Protein AF-A0AAJ7W4D2-F1 (afdb_monomer)

Organism: Cephus cinctus (NCBI:txid211228)

Solvent-accessible surface area (backbone atoms only — not comparable to full-atom values): 8108 Å² total; per-residue (Å²): 102,62,77,68,45,69,54,72,69,39,86,90,77,72,45,66,51,77,42,61,52,86,75,77,96,70,65,76,86,39,68,79,86,85,90,78,89,56,39,69,52,63,50,98,86,66,38,42,36,36,35,28,52,67,92,48,54,86,49,33,61,60,43,42,58,51,50,53,52,51,50,54,50,47,23,64,74,68,74,48,75,83,86,63,90,41,42,33,36,35,41,37,76,68,44,93,53,67,45,82,21,75,41,46,30,37,26,18,34,76,73,46,32,90,63,96,76,88,90,90,87,78,83,88,80,92,73,8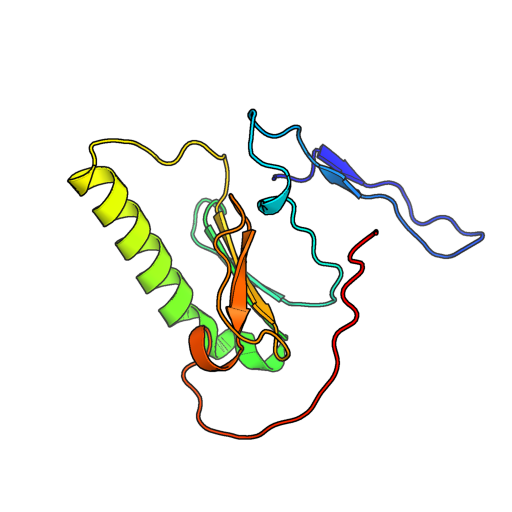6,128

InterPro domains:
  IPR001930 Peptidase M1, alanine aminopeptidase/leukotriene A4 hydrolas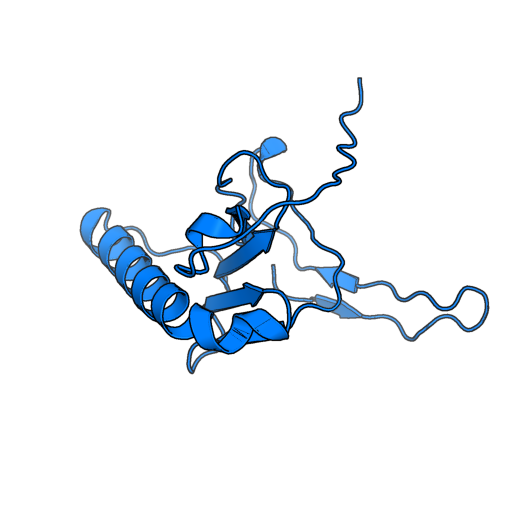e [PR00756] (20-35)
  IPR001930 Peptidase M1, alanine aminopeptidase/leukotriene A4 hydrolase [PR00756] (94-104)
  IPR014782 Peptidase M1, membrane alanine aminopeptidase [PF01433] (62-112)
  IPR042097 Aminopeptidase N-like , N-terminal domain superfamliy [G3DSA:2.60.40.1730] (1-36)
  IPR042097 Aminopeptidase N-like , N-terminal domain superfamliy [SSF63737] (1-37)
  IPR050344 Peptidase M1 family aminopeptidases [PTHR11533] (14-112)

Nearest PDB structures (foldseek):
  6ydx-assembly2_B  TM=9.321E-01  e=6.056E-08  Homo sapiens
  8cgp-assembly1_A  TM=9.401E-01  e=1.153E-07  Homo sapiens
  8cgp-assembly2_B  TM=9.187E-01  e=7.834E-08  Homo sapiens
  4z7i-assembly2_B  TM=8.760E-01  e=1.696E-07  Homo sapiens
  8cgw-assembly2_B  TM=8.681E-01  e=1.331E-06  Homo sapiens

Sequence (129 aa):
MPVAGQSAIDKSDNKLWTTFEIKPIMSTYLVAFVVSDYGYVTNDDATFKVWTRKNGLRATAYALALGESALARLEEYTSISYTLPKMDQISIPDLRTAMENWGLVTYRRKTIGASWNNLYFALYKIVPL

Secondary structure (DSSP, 8-state):
--EEEEPPPPTTT----EEEPPPPS--GGG--------EEEE-TTS-EEEEE-GGGGGGHHHHHHHHHHHHHHHHHHHT----SS-EEEEEETT-SS-B--TTEEEEEHHHH-----------------

Radius of gyration: 16.04 Å; Cα contacts (8 Å, |Δi|>4): 186; chains: 1; bounding box: 37×40×44 Å

Mean predicted aligned error: 7.95 Å

Foldseek 3Di:
DDFPDKADQDPVPRDIDTHDDDDDDDDPVLDDDDDDPWDWDADPVRQEIETEHPVQHVQQPVVRVVVVVVQVVVCVVVVNHQDDSHAYEYADQADPAWDPRRRYIYGHNCPRGVDDDDDDDDDDDPDDD

pLDDT: mean 83.14, std 20.78, range [24.12, 97.5]

Structure (mmCIF, N/CA/C/O backbone):
data_AF-A0AAJ7W4D2-F1
#
_entry.id   AF-A0AAJ7W4D2-F1
#
loop_
_atom_site.group_PDB
_atom_site.id
_atom_site.type_symbol
_atom_site.label_atom_id
_atom_site.label_alt_id
_atom_site.label_comp_id
_atom_site.label_asym_id
_atom_site.label_entity_id
_atom_site.label_seq_id
_atom_site.pdbx_PDB_ins_code
_atom_site.Cartn_x
_atom_site.Cartn_y
_atom_site.Cartn_z
_atom_site.occupancy
_atom_site.B_iso_or_equiv
_atom_site.auth_seq_id
_atom_site.auth_comp_id
_atom_site.auth_asym_id
_atom_site.auth_atom_id
_atom_site.pdbx_PDB_model_num
ATOM 1 N N . MET A 1 1 ? -3.638 -5.784 0.241 1.00 89.94 1 MET A N 1
ATOM 2 C CA . MET A 1 1 ? -3.739 -7.118 0.875 1.00 89.94 1 MET A CA 1
ATOM 3 C C . MET A 1 1 ? -2.480 -7.916 0.641 1.00 89.94 1 MET A C 1
ATOM 5 O O . MET A 1 1 ? -1.819 -7.660 -0.369 1.00 89.94 1 MET A O 1
ATOM 9 N N . PRO A 1 2 ? -2.111 -8.810 1.568 1.00 92.19 2 PRO A N 1
ATOM 10 C CA . PRO A 1 2 ? -1.046 -9.781 1.359 1.00 92.19 2 PRO A CA 1
ATOM 11 C C . PRO A 1 2 ? -1.318 -10.645 0.124 1.00 92.19 2 PRO A C 1
ATOM 13 O O . PRO A 1 2 ? -2.463 -10.797 -0.314 1.00 92.19 2 PRO A O 1
ATOM 16 N N . VAL A 1 3 ? -0.240 -11.149 -0.471 1.00 93.19 3 VAL A N 1
ATOM 17 C CA . VAL A 1 3 ? -0.315 -12.088 -1.591 1.00 93.19 3 VAL A CA 1
ATOM 18 C C . VAL A 1 3 ? -0.666 -13.455 -1.015 1.00 93.19 3 VAL A C 1
ATOM 20 O O . VAL A 1 3 ? 0.088 -13.983 -0.208 1.00 93.19 3 VAL A O 1
ATOM 23 N N . ALA A 1 4 ? -1.800 -14.007 -1.438 1.00 94.69 4 ALA A N 1
ATOM 24 C CA . ALA A 1 4 ? -2.245 -15.344 -1.056 1.00 94.69 4 ALA A CA 1
ATOM 25 C C . ALA A 1 4 ? -1.583 -16.432 -1.918 1.00 94.69 4 ALA A C 1
ATOM 27 O O . ALA A 1 4 ? -1.390 -17.557 -1.468 1.00 94.69 4 ALA A O 1
ATOM 28 N N . GLY A 1 5 ? -1.225 -16.104 -3.162 1.00 95.25 5 GLY A N 1
ATOM 29 C CA . GLY A 1 5 ? -0.541 -17.027 -4.060 1.00 95.25 5 GLY A CA 1
ATOM 30 C C . GLY A 1 5 ? -0.102 -16.366 -5.359 1.00 95.25 5 GLY A C 1
ATOM 31 O O . GLY A 1 5 ? -0.599 -15.302 -5.733 1.00 95.25 5 GLY A O 1
ATOM 32 N N . GLN A 1 6 ? 0.835 -17.008 -6.051 1.00 95.56 6 GLN A N 1
ATOM 33 C CA . GLN A 1 6 ? 1.299 -16.589 -7.367 1.00 95.56 6 GLN A CA 1
ATOM 34 C C . GLN A 1 6 ? 1.485 -17.819 -8.257 1.00 95.56 6 GLN A C 1
ATOM 36 O O . GLN A 1 6 ? 2.054 -18.819 -7.816 1.00 95.56 6 GLN A O 1
ATOM 41 N N . SER A 1 7 ? 0.993 -17.771 -9.493 1.00 95.50 7 SER A N 1
ATOM 42 C CA . SER A 1 7 ? 1.217 -18.845 -10.459 1.00 95.50 7 SER A CA 1
ATOM 43 C C . SER A 1 7 ? 2.659 -18.832 -10.969 1.00 95.50 7 SER A C 1
ATOM 45 O O . SER A 1 7 ? 3.342 -17.806 -10.940 1.00 95.50 7 SER A O 1
ATOM 47 N N . ALA A 1 8 ? 3.098 -19.960 -11.530 1.00 95.38 8 ALA A N 1
ATOM 48 C CA . ALA A 1 8 ? 4.253 -19.954 -12.419 1.00 95.38 8 ALA A CA 1
ATOM 49 C C . ALA A 1 8 ? 3.985 -19.054 -13.641 1.00 95.38 8 ALA A C 1
ATOM 51 O O . ALA A 1 8 ? 2.828 -18.788 -13.984 1.00 95.38 8 ALA A O 1
ATOM 52 N N . ILE A 1 9 ? 5.061 -18.602 -14.291 1.00 95.50 9 ILE A N 1
ATOM 53 C CA . ILE A 1 9 ? 4.967 -17.871 -15.556 1.00 95.50 9 ILE A CA 1
ATOM 54 C C . ILE A 1 9 ? 4.464 -18.840 -16.627 1.00 95.50 9 ILE A C 1
ATOM 56 O O . ILE A 1 9 ? 5.081 -19.882 -16.872 1.00 95.50 9 ILE A O 1
ATOM 60 N N . ASP A 1 10 ? 3.350 -18.494 -17.258 1.00 94.44 10 ASP A N 1
ATOM 61 C CA . ASP A 1 10 ? 2.813 -19.226 -18.393 1.00 94.44 10 ASP A CA 1
ATOM 62 C C . ASP A 1 10 ? 3.741 -19.032 -19.599 1.00 94.44 10 ASP A C 1
ATOM 64 O O . ASP A 1 10 ? 4.036 -17.914 -20.016 1.00 94.44 10 ASP A O 1
ATOM 68 N N . LYS A 1 11 ? 4.232 -20.136 -20.167 1.00 94.38 11 LYS A N 1
ATOM 69 C CA . LYS A 1 11 ? 5.162 -20.099 -21.306 1.00 94.38 11 LYS A CA 1
ATOM 70 C C . LYS A 1 11 ? 4.499 -19.627 -22.601 1.00 94.38 11 LYS A C 1
ATOM 72 O O . LYS A 1 11 ? 5.215 -19.250 -23.523 1.00 94.38 11 LYS A O 1
ATOM 77 N N . SER A 1 12 ? 3.172 -19.690 -22.691 1.00 95.88 12 SER A N 1
ATOM 78 C CA . SER A 1 12 ? 2.429 -19.322 -23.897 1.00 95.88 12 SER A CA 1
ATOM 79 C C . SER A 1 12 ? 2.295 -17.809 -24.066 1.00 95.88 12 SER A C 1
ATOM 81 O O . SER A 1 12 ? 2.420 -17.316 -25.185 1.00 95.88 12 SER A O 1
ATOM 83 N N . ASP A 1 13 ? 2.092 -17.067 -22.972 1.00 95.19 13 ASP A N 1
ATOM 84 C CA . ASP A 1 13 ? 1.865 -15.618 -23.010 1.00 95.19 13 ASP A CA 1
ATOM 85 C C . ASP A 1 13 ? 2.796 -14.800 -22.096 1.00 95.19 13 ASP A C 1
ATOM 87 O O . ASP A 1 13 ? 2.702 -13.570 -22.063 1.00 95.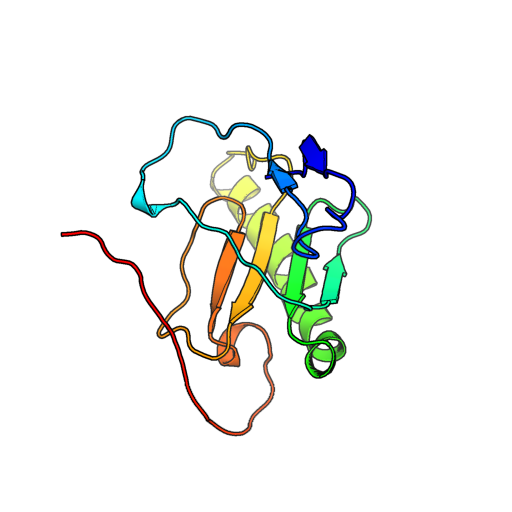19 13 ASP A O 1
ATOM 91 N N . ASN A 1 14 ? 3.726 -15.466 -21.404 1.00 95.56 14 ASN A N 1
ATOM 92 C CA . ASN A 1 14 ? 4.706 -14.883 -20.489 1.00 95.56 14 ASN A CA 1
ATOM 93 C C . ASN A 1 14 ? 4.073 -14.055 -19.354 1.00 95.56 14 ASN A C 1
ATOM 95 O O . ASN A 1 14 ? 4.666 -13.081 -18.879 1.00 95.56 14 ASN A O 1
ATOM 99 N N . LYS A 1 15 ? 2.862 -14.422 -18.917 1.00 94.38 15 LYS A N 1
ATOM 100 C CA . LYS A 1 15 ? 2.182 -13.796 -17.777 1.00 94.38 15 LYS A CA 1
ATOM 101 C C . LYS A 1 15 ? 2.196 -14.696 -16.553 1.00 94.38 15 LYS A C 1
ATOM 103 O O . LYS A 1 15 ? 2.451 -15.892 -16.617 1.00 94.38 15 LYS A O 1
ATOM 108 N N . LEU A 1 16 ? 1.891 -14.089 -15.416 1.00 95.25 16 LEU A N 1
ATOM 109 C CA . LEU A 1 16 ? 1.631 -14.778 -14.162 1.00 95.25 16 LEU A CA 1
ATOM 110 C C . LEU A 1 16 ? 0.358 -14.218 -13.536 1.00 95.25 16 LEU A C 1
ATOM 112 O O . LEU A 1 16 ? -0.037 -13.081 -13.806 1.00 95.25 16 LEU A O 1
ATOM 116 N N . TRP A 1 17 ? -0.254 -15.011 -12.671 1.00 94.69 17 TRP A N 1
ATOM 117 C CA . TRP A 1 17 ? -1.415 -14.632 -11.886 1.00 94.69 17 TRP A CA 1
ATOM 118 C C . TRP A 1 17 ? -0.998 -14.434 -10.439 1.00 94.69 17 TRP A C 1
ATOM 120 O O . TRP A 1 17 ? -0.369 -15.311 -9.854 1.00 94.69 17 TRP A O 1
ATOM 130 N N . THR A 1 18 ? -1.372 -13.299 -9.855 1.00 95.56 18 THR A N 1
ATOM 131 C CA . THR A 1 18 ? -1.187 -13.030 -8.425 1.00 95.56 18 THR A CA 1
ATOM 132 C C . THR A 1 18 ? -2.554 -12.969 -7.762 1.00 95.56 18 THR A C 1
ATOM 134 O O . THR A 1 18 ? -3.388 -12.137 -8.121 1.00 95.56 18 THR A O 1
ATOM 137 N N . THR A 1 19 ? -2.778 -13.835 -6.781 1.00 95.81 19 THR A N 1
ATOM 138 C CA . THR A 1 19 ? -3.992 -13.860 -5.964 1.00 95.81 19 THR A CA 1
ATOM 139 C C . THR A 1 19 ? -3.719 -13.156 -4.642 1.00 95.81 19 THR A C 1
ATOM 141 O O . THR A 1 19 ? -2.681 -13.365 -4.015 1.00 95.81 19 THR A O 1
ATOM 144 N N . PHE A 1 20 ? -4.656 -12.321 -4.204 1.00 95.56 20 PHE A N 1
ATOM 145 C CA . PHE A 1 20 ? -4.574 -11.584 -2.946 1.00 95.56 20 PHE A CA 1
ATOM 146 C C . PHE A 1 20 ? -5.607 -12.102 -1.950 1.00 95.56 20 PHE A C 1
ATOM 148 O O . PHE A 1 20 ? -6.651 -12.619 -2.349 1.00 95.56 20 PHE A O 1
ATOM 155 N N . GLU A 1 21 ? -5.327 -11.934 -0.661 1.00 95.75 21 GLU A N 1
ATOM 156 C CA . GLU A 1 21 ? -6.292 -12.247 0.394 1.00 95.75 21 GLU A CA 1
ATOM 157 C C . GLU A 1 21 ? -7.573 -11.407 0.280 1.00 95.75 21 GLU A C 1
ATOM 159 O O . GLU A 1 21 ? -7.559 -10.267 -0.203 1.00 95.75 21 GLU A O 1
ATOM 164 N N . ILE A 1 22 ? -8.682 -11.974 0.759 1.00 92.94 22 ILE A N 1
ATOM 165 C CA . ILE A 1 22 ? -10.001 -11.334 0.756 1.00 92.94 22 ILE A CA 1
ATOM 166 C C . ILE A 1 22 ? -10.006 -10.156 1.736 1.00 92.94 22 ILE A C 1
ATOM 168 O O . ILE A 1 22 ? -9.539 -10.267 2.868 1.00 92.94 22 ILE A O 1
ATOM 172 N N . LYS A 1 23 ? -10.556 -9.017 1.303 1.00 88.00 23 LYS A N 1
ATOM 173 C CA . LYS A 1 23 ? -10.726 -7.837 2.159 1.00 88.00 23 LYS A CA 1
ATOM 174 C C . LYS A 1 23 ? -11.984 -7.923 3.026 1.00 88.00 23 LYS A C 1
ATOM 176 O O . LYS A 1 23 ? -12.965 -8.534 2.600 1.00 88.00 23 LYS A O 1
ATOM 181 N N . PRO A 1 24 ? -12.005 -7.220 4.175 1.00 92.25 24 PRO A N 1
ATOM 182 C CA . PRO A 1 24 ? -13.252 -6.874 4.848 1.00 92.25 24 PRO A CA 1
ATOM 183 C C . PRO A 1 24 ? -14.218 -6.133 3.911 1.00 92.25 24 PRO A C 1
ATOM 185 O O . PRO A 1 24 ? -13.813 -5.584 2.881 1.00 92.25 24 PRO A O 1
ATOM 188 N N . ILE A 1 25 ? -15.497 -6.080 4.294 1.00 94.19 25 ILE A N 1
ATOM 189 C CA . ILE A 1 25 ? -16.520 -5.327 3.558 1.00 94.19 25 ILE A CA 1
ATOM 190 C C . ILE A 1 25 ? -16.085 -3.860 3.453 1.00 94.19 25 ILE A C 1
ATOM 192 O O . ILE A 1 25 ? -15.813 -3.208 4.459 1.00 94.19 25 ILE A O 1
ATOM 196 N N . MET A 1 26 ? -16.019 -3.346 2.225 1.00 94.12 26 MET A N 1
ATOM 197 C CA . MET A 1 26 ? -15.630 -1.968 1.931 1.00 94.12 26 MET A CA 1
ATOM 198 C C . MET A 1 26 ? -16.346 -1.453 0.681 1.00 94.12 26 MET A C 1
ATOM 200 O O . MET A 1 26 ? -16.775 -2.234 -0.170 1.00 94.12 26 MET A O 1
ATOM 204 N N . SER A 1 27 ? -16.427 -0.133 0.539 1.00 95.81 27 SER A N 1
ATOM 205 C CA . SER A 1 27 ? -16.974 0.507 -0.658 1.00 95.81 27 SER A CA 1
ATOM 206 C C . SER A 1 27 ? -16.122 0.216 -1.897 1.00 95.81 27 SER A C 1
ATOM 208 O O . SER A 1 27 ? -14.891 0.216 -1.841 1.00 95.81 27 SER A O 1
ATOM 210 N N . THR A 1 28 ? -16.770 0.047 -3.051 1.00 93.12 28 THR A N 1
ATOM 211 C CA . THR A 1 28 ? -16.111 -0.264 -4.335 1.00 93.12 28 THR A CA 1
ATOM 212 C C . THR A 1 28 ? -15.079 0.784 -4.758 1.00 93.12 28 THR A C 1
ATOM 214 O O . THR A 1 28 ? -14.085 0.435 -5.390 1.00 93.12 28 THR A O 1
ATOM 217 N N . TYR A 1 29 ? -15.245 2.050 -4.355 1.00 94.56 29 TYR A N 1
ATOM 218 C CA . TYR A 1 29 ? -14.292 3.125 -4.663 1.00 94.56 29 TYR A CA 1
ATOM 219 C C . TYR A 1 29 ? -12.901 2.927 -4.022 1.00 94.56 29 TYR A C 1
ATOM 221 O O . TYR A 1 29 ? -11.919 3.504 -4.489 1.00 94.56 29 TYR A O 1
ATOM 229 N N . LEU A 1 30 ? -12.798 2.098 -2.974 1.00 93.31 30 LEU A N 1
ATOM 230 C CA . LEU A 1 30 ? -11.542 1.792 -2.278 1.00 93.31 30 LEU A CA 1
ATOM 231 C C . LEU A 1 30 ? -10.760 0.641 -2.928 1.00 93.31 30 LEU A C 1
ATOM 233 O O . LEU A 1 30 ? -9.648 0.334 -2.488 1.00 93.31 30 LEU A O 1
ATOM 237 N N . VAL A 1 31 ? -11.305 -0.004 -3.963 1.00 92.94 31 VAL A N 1
ATOM 238 C CA . VAL A 1 31 ? -10.589 -1.032 -4.725 1.00 92.94 31 VAL A CA 1
ATOM 239 C C . VAL A 1 31 ? -9.413 -0.389 -5.463 1.00 92.94 31 VAL A C 1
ATOM 241 O O . VAL A 1 31 ? -9.579 0.573 -6.206 1.00 92.94 31 VAL A O 1
ATOM 244 N N . ALA A 1 32 ? -8.215 -0.939 -5.261 1.00 92.12 32 ALA A N 1
ATOM 245 C CA . ALA A 1 32 ? -7.000 -0.512 -5.942 1.00 92.12 32 ALA A CA 1
ATOM 246 C C . ALA A 1 32 ? -6.028 -1.682 -6.108 1.00 92.12 32 ALA A C 1
ATOM 248 O O . ALA A 1 32 ? -5.896 -2.530 -5.222 1.00 92.12 32 ALA A O 1
ATOM 249 N N . PHE A 1 33 ? -5.326 -1.689 -7.236 1.00 93.50 33 PHE A N 1
ATOM 250 C CA . PHE A 1 33 ? -4.198 -2.564 -7.526 1.00 93.50 33 PHE A CA 1
ATOM 251 C C . PHE A 1 33 ? -3.220 -1.817 -8.436 1.00 93.50 33 PHE A C 1
ATOM 253 O O . PHE A 1 33 ? -3.614 -0.921 -9.184 1.00 93.50 33 PHE A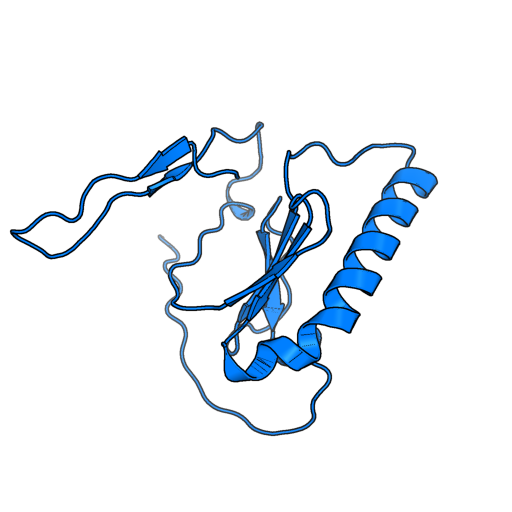 O 1
ATOM 260 N N . VAL A 1 34 ? -1.938 -2.169 -8.357 1.00 91.69 34 VAL A N 1
ATOM 261 C CA . VAL A 1 34 ? -0.884 -1.575 -9.184 1.00 91.69 34 VAL A CA 1
ATOM 262 C C . VAL A 1 34 ? -0.029 -2.692 -9.760 1.00 91.69 34 VAL A C 1
ATOM 264 O O . VAL A 1 34 ? 0.363 -3.610 -9.045 1.00 91.69 34 VAL A O 1
ATOM 267 N N . VAL A 1 35 ? 0.265 -2.589 -11.054 1.00 93.06 35 VAL A N 1
ATOM 268 C CA . VAL A 1 35 ? 1.220 -3.446 -11.760 1.00 93.06 35 VAL A CA 1
ATOM 269 C C . VAL A 1 35 ? 2.399 -2.567 -12.155 1.00 93.06 35 VAL A C 1
ATOM 271 O O . VAL A 1 35 ? 2.240 -1.636 -12.945 1.00 93.06 35 VAL A O 1
ATOM 274 N N . SER A 1 36 ? 3.565 -2.808 -11.563 1.00 91.06 36 SER A N 1
ATOM 275 C CA . SER A 1 36 ? 4.778 -2.036 -11.837 1.00 91.06 36 SER A CA 1
ATOM 276 C C . SER A 1 36 ? 6.041 -2.830 -11.505 1.00 91.06 36 SER A C 1
ATOM 278 O O . SER A 1 36 ? 5.992 -3.861 -10.840 1.00 91.06 36 SER A O 1
ATOM 280 N N . ASP A 1 37 ? 7.186 -2.321 -11.953 1.00 91.44 37 ASP A N 1
ATOM 281 C CA . ASP A 1 37 ? 8.530 -2.813 -11.633 1.00 91.44 37 ASP A CA 1
ATOM 282 C C . ASP A 1 37 ? 9.173 -2.041 -10.461 1.00 91.44 37 ASP A C 1
ATOM 284 O O . ASP A 1 37 ? 10.400 -1.952 -10.342 1.00 91.44 37 ASP A O 1
ATOM 288 N N . TYR A 1 38 ? 8.346 -1.419 -9.619 1.00 93.62 38 TYR A N 1
ATOM 289 C CA . TYR A 1 38 ? 8.794 -0.542 -8.542 1.00 93.62 38 TYR A CA 1
ATOM 290 C C . TYR A 1 38 ? 9.578 -1.301 -7.472 1.00 93.62 38 TYR A C 1
ATOM 292 O O . TYR A 1 38 ? 9.383 -2.492 -7.245 1.00 93.62 38 TYR A O 1
ATOM 300 N N . GLY A 1 39 ? 10.457 -0.574 -6.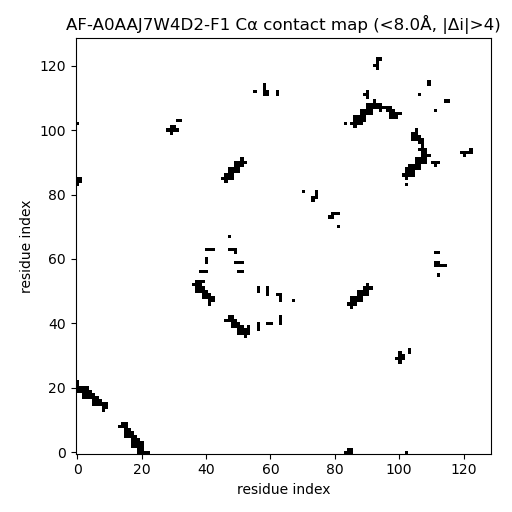788 1.00 93.12 39 GLY A N 1
ATOM 301 C CA . GLY A 1 39 ? 11.031 -1.045 -5.535 1.00 93.12 39 GLY A CA 1
ATOM 302 C C . GLY A 1 39 ? 10.227 -0.526 -4.349 1.00 93.12 39 GLY A C 1
ATOM 303 O O . GLY A 1 39 ? 9.379 0.360 -4.496 1.00 93.12 39 GLY A O 1
ATOM 304 N N . TYR A 1 40 ? 10.558 -1.018 -3.161 1.00 94.94 40 TYR A N 1
ATOM 305 C CA . TYR A 1 40 ? 10.006 -0.507 -1.916 1.00 94.94 40 TYR A CA 1
ATOM 306 C C . TYR A 1 40 ? 11.056 -0.446 -0.811 1.00 94.94 40 TYR A C 1
ATOM 308 O O . TYR A 1 40 ? 12.064 -1.151 -0.848 1.00 94.94 40 TYR A O 1
ATOM 316 N N . VAL A 1 41 ? 10.784 0.404 0.173 1.00 94.50 41 VAL A N 1
ATOM 317 C CA . VAL A 1 41 ? 11.376 0.341 1.513 1.00 94.50 41 VAL A CA 1
ATOM 318 C C . VAL A 1 41 ? 10.297 -0.119 2.487 1.00 94.50 41 VAL A C 1
ATOM 320 O O . VAL A 1 41 ? 9.110 0.104 2.236 1.00 94.50 41 VAL A O 1
ATOM 323 N N . THR A 1 42 ? 10.694 -0.786 3.562 1.00 96.31 42 THR A N 1
ATOM 324 C CA . THR A 1 42 ? 9.771 -1.368 4.538 1.00 96.31 42 THR A CA 1
ATOM 325 C C . THR A 1 42 ? 10.329 -1.222 5.943 1.00 96.31 42 THR A C 1
ATOM 327 O O . THR A 1 42 ? 11.544 -1.100 6.100 1.00 96.31 42 THR A O 1
ATOM 330 N N . ASN A 1 43 ? 9.442 -1.235 6.929 1.00 94.81 43 ASN A N 1
ATOM 331 C CA . ASN A 1 43 ? 9.792 -1.354 8.340 1.00 94.81 43 ASN A CA 1
ATOM 332 C C . ASN A 1 43 ? 10.178 -2.797 8.726 1.00 94.81 43 ASN A C 1
ATOM 334 O O . ASN A 1 43 ? 10.038 -3.719 7.915 1.00 94.81 43 ASN A O 1
ATOM 338 N N . ASP A 1 44 ? 10.663 -2.984 9.957 1.00 93.56 44 ASP A N 1
ATOM 339 C CA . ASP A 1 44 ? 11.273 -4.239 10.428 1.00 93.56 44 ASP A CA 1
ATOM 340 C C . ASP A 1 44 ? 10.325 -5.450 10.378 1.00 93.56 44 ASP A C 1
ATOM 342 O O . ASP A 1 44 ? 10.748 -6.554 10.038 1.00 93.56 44 ASP A O 1
ATOM 346 N N . ASP A 1 45 ? 9.036 -5.253 10.667 1.00 92.94 45 ASP A N 1
ATOM 347 C CA . ASP A 1 45 ? 8.015 -6.312 10.647 1.00 92.94 45 ASP A CA 1
ATOM 348 C C . ASP A 1 45 ? 7.346 -6.499 9.270 1.00 92.94 45 ASP A C 1
ATOM 350 O O . ASP A 1 45 ? 6.474 -7.351 9.089 1.00 92.94 45 ASP A O 1
ATOM 354 N N . ALA A 1 46 ? 7.776 -5.719 8.277 1.00 94.12 46 ALA A N 1
ATOM 355 C CA . ALA A 1 46 ? 7.271 -5.710 6.912 1.00 94.12 46 ALA A CA 1
ATOM 356 C C . ALA A 1 46 ? 5.761 -5.429 6.755 1.00 94.12 46 ALA A C 1
ATOM 358 O O . ALA A 1 46 ? 5.176 -5.770 5.710 1.00 94.12 46 ALA A O 1
ATOM 359 N N . THR A 1 47 ? 5.141 -4.783 7.746 1.00 95.12 47 THR A N 1
ATOM 360 C CA . THR A 1 47 ? 3.720 -4.398 7.734 1.00 95.12 47 THR A CA 1
ATOM 361 C C . THR A 1 47 ? 3.481 -3.039 7.080 1.00 95.12 47 THR A C 1
ATOM 363 O O . THR A 1 47 ? 2.381 -2.796 6.578 1.00 95.12 47 THR A O 1
ATOM 366 N N . PHE A 1 48 ? 4.499 -2.180 6.989 1.00 96.19 48 PHE A N 1
ATOM 367 C CA . PHE A 1 48 ? 4.408 -0.868 6.353 1.00 96.19 48 PHE A CA 1
ATOM 368 C C . PHE A 1 48 ? 5.429 -0.724 5.229 1.00 96.19 48 PHE A C 1
ATOM 370 O O . PHE A 1 48 ? 6.635 -0.855 5.438 1.00 96.19 48 PHE A O 1
ATOM 377 N N . LYS A 1 49 ? 4.956 -0.422 4.015 1.00 96.12 49 LYS A N 1
ATOM 378 C CA . LYS A 1 49 ? 5.809 -0.324 2.819 1.00 96.12 49 LYS A CA 1
ATOM 379 C C . LYS A 1 49 ? 5.591 0.974 2.074 1.00 96.12 49 LYS A C 1
ATOM 381 O O . LYS A 1 49 ? 4.457 1.400 1.875 1.00 96.12 49 LYS A O 1
ATOM 386 N N . VAL A 1 50 ? 6.676 1.553 1.567 1.00 95.06 50 VAL A N 1
ATOM 387 C CA . VAL A 1 50 ? 6.628 2.698 0.652 1.00 95.06 50 VAL A CA 1
ATOM 388 C C . VAL A 1 50 ? 7.239 2.307 -0.686 1.00 95.06 50 VAL A C 1
ATOM 390 O O . VAL A 1 50 ? 8.438 2.057 -0.793 1.00 95.06 50 VAL A O 1
ATOM 393 N N . TRP A 1 51 ? 6.399 2.279 -1.715 1.00 94.38 51 TRP A N 1
ATOM 394 C CA . TRP A 1 51 ? 6.710 1.878 -3.079 1.00 94.38 51 TRP A CA 1
ATOM 395 C C . TRP A 1 51 ? 6.991 3.090 -3.966 1.00 94.38 51 TRP A C 1
ATOM 397 O O . TRP A 1 51 ? 6.255 4.084 -3.977 1.00 94.38 51 TRP A O 1
ATOM 407 N N . THR A 1 52 ? 8.041 3.001 -4.775 1.00 92.00 52 THR A N 1
ATOM 408 C CA . THR A 1 52 ? 8.409 4.046 -5.737 1.00 92.00 52 THR A CA 1
ATOM 409 C C . THR A 1 52 ? 9.259 3.474 -6.870 1.00 92.00 52 THR A C 1
ATOM 411 O O . THR A 1 52 ? 9.742 2.340 -6.816 1.00 92.00 52 THR A O 1
ATOM 414 N N . ARG A 1 53 ? 9.494 4.277 -7.911 1.00 90.75 53 ARG A N 1
ATOM 415 C CA . ARG A 1 53 ? 10.485 3.941 -8.941 1.00 90.75 53 ARG A CA 1
ATOM 416 C C . ARG A 1 53 ? 11.852 3.736 -8.294 1.00 90.75 53 ARG A C 1
ATOM 418 O O . ARG A 1 53 ? 12.220 4.461 -7.374 1.00 90.75 53 ARG A O 1
ATOM 425 N N . LYS A 1 54 ? 12.642 2.796 -8.817 1.00 89.19 54 LYS A N 1
ATOM 426 C CA . LYS A 1 54 ? 13.942 2.403 -8.239 1.00 89.19 54 LYS A CA 1
ATOM 427 C C . LYS A 1 54 ? 14.888 3.587 -7.982 1.00 89.19 54 LYS A C 1
ATOM 429 O O . LYS A 1 54 ? 15.578 3.616 -6.970 1.00 89.19 54 LYS A O 1
ATOM 434 N N . ASN A 1 55 ? 14.872 4.601 -8.848 1.00 86.00 55 ASN A N 1
ATOM 435 C CA . ASN A 1 55 ? 15.678 5.819 -8.699 1.00 86.00 55 ASN A CA 1
ATOM 436 C C . ASN A 1 55 ? 15.230 6.750 -7.551 1.00 86.00 55 ASN A C 1
ATOM 438 O O . ASN A 1 55 ? 15.993 7.624 -7.151 1.00 86.00 55 ASN A O 1
ATOM 442 N N . GLY A 1 56 ? 14.017 6.579 -7.024 1.00 82.38 56 GLY A N 1
ATOM 443 C CA . GLY A 1 56 ? 13.448 7.372 -5.934 1.00 82.38 56 GLY A CA 1
ATOM 444 C C . GLY A 1 56 ? 13.524 6.716 -4.554 1.00 82.38 56 GLY A C 1
ATOM 445 O O . GLY A 1 56 ? 13.128 7.353 -3.583 1.00 82.38 56 GLY A O 1
ATOM 446 N N . LEU A 1 57 ? 14.025 5.479 -4.437 1.00 85.25 57 LEU A N 1
ATOM 447 C CA . LEU A 1 57 ? 14.018 4.717 -3.174 1.00 85.25 57 LEU A CA 1
ATOM 448 C C . LEU A 1 57 ? 14.793 5.395 -2.041 1.00 85.25 57 LEU A C 1
ATOM 450 O O . LEU A 1 57 ? 14.420 5.303 -0.879 1.00 85.25 57 LEU A O 1
ATOM 454 N N . ARG A 1 58 ? 15.860 6.133 -2.361 1.00 81.62 58 ARG A N 1
ATOM 455 C CA . ARG A 1 58 ? 16.621 6.871 -1.340 1.00 81.62 58 ARG A CA 1
ATOM 456 C C . ARG A 1 58 ? 15.792 7.964 -0.661 1.00 81.62 58 ARG A C 1
ATOM 458 O O . ARG A 1 58 ? 16.075 8.317 0.475 1.00 81.62 58 ARG A O 1
ATOM 465 N N . ALA A 1 59 ? 14.773 8.489 -1.342 1.00 78.06 59 ALA A N 1
ATOM 466 C CA . ALA A 1 59 ? 13.922 9.554 -0.824 1.00 78.06 59 ALA A CA 1
ATOM 467 C C . ALA A 1 59 ? 12.724 9.038 -0.002 1.00 78.06 59 ALA A C 1
ATOM 469 O O . ALA A 1 59 ? 12.027 9.846 0.604 1.00 78.06 59 ALA A O 1
ATOM 470 N N . THR A 1 60 ? 12.466 7.723 0.041 1.00 85.00 60 THR A N 1
ATOM 471 C CA . THR A 1 60 ? 11.269 7.163 0.700 1.00 85.00 60 THR A CA 1
ATOM 472 C C . THR A 1 60 ? 11.455 6.826 2.175 1.00 85.00 60 THR A C 1
ATOM 474 O O . THR A 1 60 ? 10.462 6.563 2.844 1.00 85.00 60 THR A O 1
ATOM 477 N N . ALA A 1 61 ? 12.679 6.878 2.713 1.00 86.31 61 ALA A N 1
ATOM 478 C CA . ALA A 1 61 ? 12.935 6.614 4.134 1.00 86.31 61 ALA A CA 1
ATOM 479 C C . ALA A 1 61 ? 12.195 7.600 5.055 1.00 86.31 61 ALA A C 1
ATOM 481 O O . ALA A 1 61 ? 11.614 7.203 6.060 1.00 86.31 61 ALA A O 1
ATOM 482 N N . TYR A 1 62 ? 12.149 8.881 4.670 1.00 85.50 62 TYR A N 1
ATOM 483 C CA . TYR A 1 62 ? 11.379 9.887 5.401 1.00 85.50 62 TYR A CA 1
ATOM 484 C C . TYR A 1 62 ? 9.871 9.611 5.347 1.00 85.50 62 TYR A C 1
ATOM 486 O O . TYR A 1 62 ? 9.192 9.694 6.364 1.00 85.50 62 TYR A O 1
ATOM 494 N N . ALA A 1 63 ? 9.351 9.247 4.169 1.00 87.56 63 ALA A N 1
ATOM 495 C CA . ALA A 1 63 ? 7.936 8.924 3.996 1.00 87.56 63 ALA A CA 1
ATOM 496 C C . ALA A 1 63 ? 7.518 7.688 4.809 1.00 87.56 63 ALA A C 1
ATOM 498 O O . ALA A 1 63 ? 6.424 7.679 5.364 1.00 87.56 63 ALA A O 1
ATOM 499 N N . LEU A 1 64 ? 8.398 6.686 4.914 1.00 91.75 64 LEU A N 1
ATOM 500 C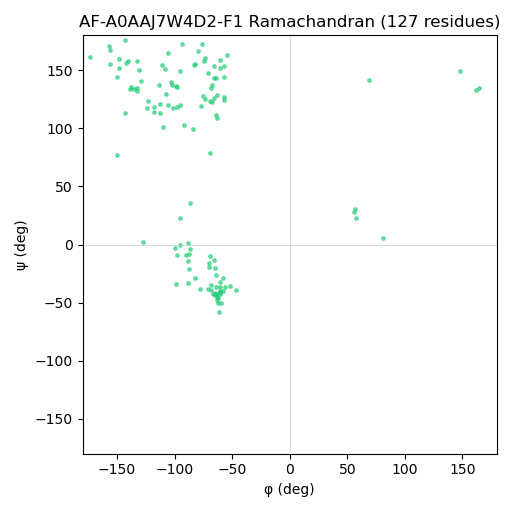 CA . LEU A 1 64 ? 8.191 5.504 5.750 1.00 91.75 64 LEU A CA 1
ATOM 501 C C . LEU A 1 64 ? 8.050 5.904 7.227 1.00 91.75 64 LEU A C 1
ATOM 503 O O . LEU A 1 64 ? 6.986 5.706 7.806 1.00 91.75 64 LEU A O 1
ATOM 507 N N . ALA A 1 65 ? 9.059 6.580 7.785 1.00 90.19 65 ALA A N 1
ATOM 508 C CA . ALA A 1 65 ? 9.061 6.985 9.192 1.00 90.19 65 ALA A CA 1
ATOM 509 C C . ALA A 1 65 ? 7.893 7.926 9.549 1.00 90.19 65 ALA A C 1
ATOM 511 O O . ALA A 1 65 ? 7.271 7.793 10.605 1.00 90.19 65 ALA A O 1
ATOM 512 N N . LEU A 1 66 ? 7.569 8.877 8.663 1.00 90.50 66 LEU A N 1
ATOM 513 C CA . LEU A 1 66 ? 6.431 9.775 8.853 1.00 90.50 66 LEU A CA 1
ATOM 514 C C . LEU A 1 66 ? 5.099 9.019 8.785 1.00 90.50 66 LEU A C 1
ATOM 516 O O . LEU A 1 66 ? 4.213 9.285 9.592 1.00 90.50 66 LEU A O 1
ATOM 520 N N . GLY A 1 67 ? 4.953 8.100 7.828 1.00 91.38 67 GLY A N 1
ATOM 521 C CA . GLY A 1 67 ? 3.745 7.303 7.642 1.00 91.38 67 GLY A CA 1
ATOM 522 C C . GLY A 1 67 ? 3.447 6.400 8.836 1.00 91.38 67 GLY A C 1
ATOM 523 O O . GLY A 1 67 ? 2.310 6.380 9.304 1.00 91.38 67 GLY A O 1
ATOM 524 N N . GLU A 1 68 ? 4.463 5.717 9.362 1.00 94.12 68 GLU A N 1
ATOM 525 C CA . GLU A 1 68 ? 4.342 4.879 10.561 1.00 94.12 68 GLU A CA 1
ATOM 526 C C . GLU A 1 68 ? 3.975 5.7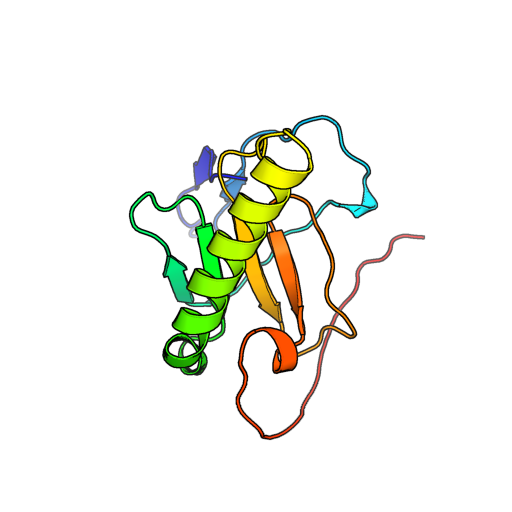06 11.794 1.00 94.12 68 GLU A C 1
ATOM 528 O O . GLU A 1 68 ? 3.018 5.387 12.497 1.00 94.12 68 GLU A O 1
ATOM 533 N N . SER A 1 69 ? 4.681 6.819 12.018 1.00 93.50 69 SER A N 1
ATOM 534 C CA . SER A 1 69 ? 4.392 7.721 13.135 1.00 93.50 69 SER A CA 1
ATOM 535 C C . SER A 1 69 ? 2.975 8.295 13.048 1.00 93.50 69 SER A C 1
ATOM 537 O O . SER A 1 69 ? 2.248 8.317 14.039 1.00 93.50 69 SER A O 1
ATOM 539 N N . ALA A 1 70 ? 2.536 8.705 11.854 1.00 93.94 70 ALA A N 1
ATOM 540 C CA . ALA A 1 70 ? 1.182 9.205 11.640 1.00 93.94 70 ALA A CA 1
ATOM 541 C C . ALA A 1 70 ? 0.117 8.133 11.913 1.00 93.94 70 ALA A C 1
ATOM 543 O O . ALA A 1 70 ? -0.890 8.442 12.548 1.00 93.94 70 ALA A O 1
ATOM 544 N N . LEU A 1 71 ? 0.336 6.890 11.470 1.00 93.88 71 LEU A N 1
ATOM 545 C CA . LEU A 1 71 ? -0.583 5.783 11.735 1.00 93.88 71 LEU A CA 1
ATOM 546 C C . LEU A 1 71 ? -0.693 5.515 13.240 1.00 93.88 71 LEU A C 1
ATOM 548 O O . LEU A 1 71 ? -1.801 5.548 13.766 1.00 93.88 71 LEU A O 1
ATOM 552 N N . ALA A 1 72 ? 0.437 5.380 13.937 1.00 94.62 72 ALA A N 1
ATOM 553 C CA . ALA A 1 72 ? 0.463 5.149 15.381 1.00 94.62 72 ALA A CA 1
ATOM 554 C C . ALA A 1 72 ? -0.248 6.268 16.166 1.00 94.62 72 ALA A C 1
ATOM 556 O O . ALA A 1 72 ? -0.999 6.005 17.104 1.00 94.62 72 ALA A O 1
ATOM 557 N N . ARG A 1 73 ? -0.074 7.534 15.757 1.00 95.62 73 ARG A N 1
ATOM 558 C CA . ARG A 1 73 ? -0.784 8.664 16.380 1.00 95.62 73 ARG A CA 1
ATOM 559 C C . ARG A 1 73 ? -2.280 8.662 16.108 1.00 95.62 73 ARG A C 1
ATOM 561 O O . ARG A 1 73 ? -3.040 9.075 16.979 1.00 95.62 73 ARG A O 1
ATOM 568 N N . LEU A 1 74 ? -2.715 8.224 14.929 1.00 95.19 74 LEU A N 1
ATOM 569 C CA . LEU A 1 74 ? -4.140 8.079 14.636 1.00 95.19 74 LEU A CA 1
ATOM 570 C C . LEU A 1 74 ? -4.763 6.950 15.459 1.00 95.19 74 LEU A C 1
ATOM 572 O O . LEU A 1 74 ? -5.871 7.128 15.961 1.00 95.19 74 LEU A O 1
ATOM 576 N N . GLU A 1 75 ? -4.061 5.833 15.644 1.00 95.88 75 GLU A N 1
ATOM 577 C CA . GLU A 1 75 ? -4.519 4.738 16.506 1.00 95.88 75 GLU A CA 1
ATOM 578 C C . GLU A 1 75 ? -4.658 5.191 17.962 1.00 95.88 75 GLU A C 1
ATOM 580 O O . GLU A 1 75 ? -5.699 4.963 18.574 1.00 95.88 75 GLU A O 1
ATOM 585 N N . GLU A 1 76 ? -3.660 5.903 18.495 1.00 97.25 76 GLU A N 1
ATOM 586 C CA . GLU A 1 76 ? -3.702 6.483 19.844 1.00 97.25 76 GLU A CA 1
ATOM 587 C C . GLU A 1 76 ? -4.870 7.469 19.991 1.00 97.25 76 GLU A C 1
ATOM 589 O O . GLU A 1 76 ? -5.677 7.362 20.914 1.00 97.25 76 GLU A O 1
ATOM 594 N N . TYR A 1 77 ? -4.996 8.406 19.049 1.00 97.50 77 TYR A N 1
ATOM 595 C CA . TYR A 1 77 ? -6.014 9.453 19.093 1.00 97.50 77 TYR A CA 1
ATOM 596 C C . TYR A 1 77 ? -7.440 8.904 18.987 1.00 97.50 77 TYR A C 1
ATOM 598 O O . TYR A 1 77 ? -8.341 9.365 19.685 1.00 97.50 77 TYR A O 1
ATOM 606 N N . THR A 1 78 ? -7.658 7.931 18.103 1.00 97.00 78 THR A N 1
ATOM 607 C CA . THR A 1 78 ? -8.989 7.351 17.868 1.00 97.00 78 THR A CA 1
ATOM 608 C C . THR A 1 78 ? -9.303 6.180 18.791 1.00 97.00 78 THR A C 1
ATOM 610 O O . THR A 1 78 ? -10.464 5.786 18.879 1.00 97.00 78 THR A O 1
ATOM 613 N N . SER A 1 79 ? -8.296 5.627 19.478 1.00 96.88 79 SER A N 1
ATOM 614 C CA . SER A 1 79 ? -8.381 4.359 20.216 1.00 96.88 79 SER A CA 1
ATOM 615 C C . SER A 1 79 ? -8.841 3.178 19.347 1.00 96.88 79 SER A C 1
ATOM 617 O O . SER A 1 79 ? -9.457 2.234 19.841 1.00 96.88 79 SER A O 1
ATOM 619 N N . ILE A 1 80 ? -8.560 3.230 18.041 1.00 95.25 80 ILE A N 1
ATOM 620 C CA . ILE A 1 80 ? -8.910 2.195 17.063 1.00 95.25 80 ILE A CA 1
ATOM 621 C C . ILE A 1 80 ? -7.631 1.75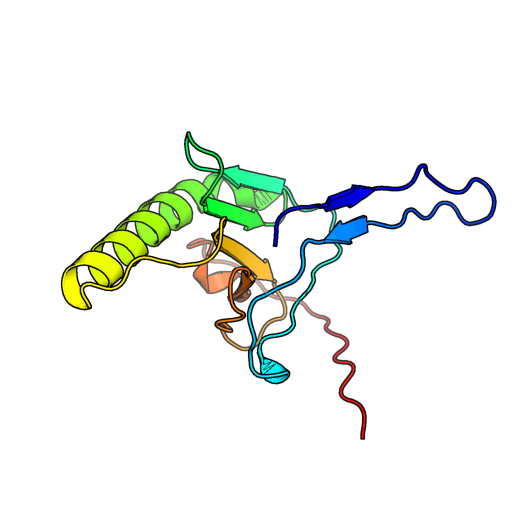5 16.358 1.00 95.25 80 ILE A C 1
ATOM 623 O O . ILE A 1 80 ? -7.003 2.544 15.657 1.00 95.25 80 ILE A O 1
ATOM 627 N N . SER A 1 81 ? -7.273 0.480 16.507 1.00 94.75 81 SER A N 1
ATOM 628 C CA . SER A 1 81 ? -6.140 -0.109 15.793 1.00 94.75 81 SER A CA 1
ATOM 629 C C . SER A 1 81 ? -6.429 -0.275 14.302 1.00 94.75 81 SER A C 1
ATOM 631 O O . SER A 1 81 ? -7.557 -0.562 13.887 1.00 94.75 81 SER A O 1
ATOM 633 N N . TYR A 1 82 ? -5.390 -0.153 13.486 1.00 93.69 82 TYR A N 1
ATOM 634 C CA . TYR A 1 82 ? -5.440 -0.450 12.068 1.00 93.69 82 TYR A CA 1
ATOM 635 C C . TYR A 1 82 ? -5.747 -1.934 11.842 1.00 93.69 82 TYR A C 1
ATOM 637 O O . TYR A 1 82 ? -5.116 -2.822 12.406 1.00 93.69 82 TYR A O 1
ATOM 645 N N . THR A 1 83 ? -6.747 -2.214 11.010 1.00 92.62 83 THR A N 1
ATOM 646 C CA . THR A 1 83 ? -7.364 -3.548 10.943 1.00 92.62 83 THR A CA 1
ATOM 647 C C . THR A 1 83 ? -6.845 -4.441 9.820 1.00 92.62 83 THR A C 1
ATOM 649 O O . THR A 1 83 ? -7.201 -5.618 9.775 1.00 92.62 83 THR A O 1
ATOM 652 N N . LEU A 1 84 ? -6.036 -3.918 8.891 1.00 93.88 84 LEU A N 1
ATOM 653 C CA . LEU A 1 84 ? -5.455 -4.725 7.816 1.00 93.88 84 LEU A CA 1
ATOM 654 C C . LEU A 1 84 ? -4.045 -5.197 8.195 1.00 93.88 84 LEU A C 1
ATOM 656 O O . LEU A 1 84 ? -3.309 -4.457 8.840 1.00 93.88 84 LEU A O 1
ATOM 660 N N . PRO A 1 85 ? -3.608 -6.374 7.711 1.00 94.44 85 PRO A N 1
ATOM 661 C CA . PRO A 1 85 ? -2.293 -6.936 8.042 1.00 94.44 85 PRO A CA 1
ATOM 662 C C . PRO A 1 85 ? -1.108 -6.158 7.445 1.00 94.44 85 PRO A C 1
ATOM 664 O O . PRO A 1 85 ? 0.040 -6.461 7.750 1.00 94.44 85 PRO A O 1
ATOM 667 N N . LYS A 1 86 ? -1.364 -5.198 6.545 1.00 95.12 86 LYS A N 1
ATOM 668 C CA . LYS A 1 86 ? -0.340 -4.292 6.017 1.00 95.12 86 LYS A CA 1
ATOM 669 C C . LYS A 1 86 ? -0.915 -2.976 5.499 1.00 95.12 86 LYS A C 1
ATOM 671 O O . LYS A 1 86 ? -2.049 -2.942 5.012 1.00 95.12 86 LYS A O 1
ATOM 676 N N . MET A 1 87 ? -0.077 -1.945 5.497 1.00 95.94 87 MET A N 1
ATOM 677 C CA . MET A 1 87 ? -0.288 -0.662 4.836 1.00 95.94 87 MET A CA 1
ATOM 678 C C . MET A 1 87 ? 0.787 -0.449 3.764 1.00 95.94 87 MET A C 1
ATOM 680 O O . MET A 1 87 ? 1.976 -0.361 4.061 1.00 95.94 87 MET A O 1
ATOM 684 N N . ASP A 1 88 ? 0.374 -0.323 2.505 1.00 96.00 88 ASP A N 1
ATOM 685 C CA . ASP A 1 88 ? 1.260 0.116 1.429 1.00 96.00 88 ASP A CA 1
ATOM 686 C C . ASP A 1 88 ? 0.991 1.588 1.096 1.00 96.00 88 ASP A C 1
ATOM 688 O O . ASP A 1 88 ? -0.158 2.005 0.959 1.00 96.00 88 ASP A O 1
ATOM 692 N N . GLN A 1 89 ? 2.047 2.365 0.889 1.00 94.69 89 GLN A N 1
ATOM 693 C CA . GLN A 1 89 ? 2.003 3.678 0.257 1.00 94.69 89 GLN A CA 1
ATOM 694 C C . GLN A 1 89 ? 2.734 3.616 -1.079 1.00 94.69 89 GLN A C 1
ATOM 696 O O . GLN A 1 89 ? 3.811 3.033 -1.158 1.00 94.69 89 GLN A O 1
ATOM 701 N N . ILE A 1 90 ? 2.197 4.215 -2.140 1.00 92.94 90 ILE A N 1
ATOM 702 C CA . ILE A 1 90 ? 2.839 4.181 -3.460 1.00 92.94 90 ILE A CA 1
ATOM 703 C C . ILE A 1 90 ? 2.851 5.533 -4.162 1.00 92.94 90 ILE A C 1
ATOM 705 O O . ILE A 1 90 ? 1.847 6.238 -4.246 1.00 92.94 90 ILE A O 1
ATOM 709 N N . SER A 1 91 ? 4.016 5.875 -4.710 1.00 89.62 91 SER A N 1
ATOM 710 C CA . SER A 1 91 ? 4.266 7.111 -5.449 1.00 89.62 91 SER A CA 1
ATOM 711 C C . SER A 1 91 ? 4.018 6.928 -6.946 1.00 89.62 91 SER A C 1
ATOM 713 O O . SER A 1 91 ? 4.850 6.372 -7.666 1.00 89.62 91 SER A O 1
ATOM 715 N N . ILE A 1 92 ? 2.883 7.412 -7.449 1.00 85.44 92 ILE A N 1
ATOM 716 C CA . ILE A 1 92 ? 2.505 7.324 -8.864 1.00 85.44 92 ILE A CA 1
ATOM 717 C C . ILE A 1 92 ? 2.672 8.713 -9.515 1.00 85.44 92 ILE A C 1
ATOM 719 O O . ILE A 1 92 ? 2.044 9.682 -9.079 1.00 85.44 92 ILE A O 1
ATOM 723 N N . PRO A 1 93 ? 3.527 8.862 -10.547 1.00 74.44 93 PRO A N 1
ATOM 724 C CA . PRO A 1 93 ? 3.826 10.158 -11.164 1.00 74.44 93 PRO A CA 1
ATOM 725 C C . PRO A 1 93 ? 2.609 10.930 -11.679 1.00 74.44 93 PRO A C 1
ATOM 727 O O . PRO A 1 93 ? 2.574 12.154 -11.537 1.00 74.44 93 PRO A O 1
ATOM 730 N N . ASP A 1 94 ? 1.627 10.218 -12.224 1.00 73.12 94 ASP A N 1
ATOM 731 C CA . ASP A 1 94 ? 0.519 10.795 -12.989 1.00 73.12 94 ASP A CA 1
ATOM 732 C C . ASP A 1 94 ? -0.751 11.055 -12.172 1.00 73.12 94 ASP A C 1
ATOM 734 O O . ASP A 1 94 ? -1.730 11.588 -12.692 1.00 73.12 94 ASP A O 1
ATOM 738 N N . LEU A 1 95 ? -0.754 10.735 -10.876 1.00 69.44 95 LEU A N 1
ATOM 739 C CA . LEU A 1 95 ? -1.913 11.010 -10.032 1.00 69.44 95 LEU A CA 1
ATOM 740 C C . LEU A 1 95 ? -2.133 12.513 -9.828 1.00 69.44 95 LEU A C 1
ATOM 742 O O . LEU A 1 95 ? -1.202 13.279 -9.572 1.00 69.44 95 LEU A O 1
ATOM 746 N N . ARG A 1 96 ? -3.402 12.934 -9.900 1.00 68.56 96 ARG A N 1
ATOM 747 C CA . ARG A 1 96 ? -3.806 14.327 -9.638 1.00 68.56 96 ARG A CA 1
ATOM 748 C C . ARG A 1 96 ? -3.687 14.678 -8.154 1.00 68.56 96 ARG A C 1
ATOM 750 O O . ARG A 1 96 ? -3.259 15.783 -7.827 1.00 68.56 96 ARG A O 1
ATOM 757 N N . THR A 1 97 ? -4.035 13.735 -7.283 1.00 76.81 97 THR A N 1
ATOM 758 C CA . THR A 1 97 ? -4.081 13.867 -5.819 1.00 76.81 97 THR A CA 1
ATOM 759 C C . THR A 1 97 ? -3.632 12.561 -5.164 1.00 76.81 97 THR A C 1
ATOM 761 O O . THR A 1 97 ? -3.352 11.587 -5.861 1.00 76.81 97 THR A O 1
ATOM 764 N N . ALA A 1 98 ? -3.543 12.538 -3.834 1.00 85.06 98 ALA A N 1
ATOM 765 C CA . ALA A 1 98 ? -3.505 11.274 -3.110 1.00 85.06 98 ALA A CA 1
ATOM 766 C C . ALA A 1 98 ? -4.904 10.629 -3.075 1.00 85.06 98 ALA A C 1
ATOM 768 O O . ALA A 1 98 ? -5.897 11.340 -3.252 1.00 85.06 98 ALA A O 1
ATOM 769 N N . MET A 1 99 ? -4.965 9.312 -2.873 1.00 91.19 99 MET A N 1
ATOM 770 C CA . MET A 1 99 ? -6.198 8.553 -2.635 1.00 91.19 99 MET A CA 1
ATOM 771 C C . MET A 1 99 ? -5.980 7.520 -1.529 1.00 91.19 99 MET A C 1
ATOM 773 O O . MET A 1 99 ? -4.982 6.795 -1.526 1.00 91.19 99 MET A O 1
ATOM 777 N N . GLU A 1 100 ? -6.942 7.432 -0.621 1.00 93.19 100 GLU A N 1
ATOM 778 C CA . GLU A 1 100 ? -6.922 6.652 0.617 1.00 93.19 100 GLU A CA 1
ATOM 779 C C . GLU A 1 100 ? -7.374 5.193 0.450 1.00 93.19 100 GLU A C 1
ATOM 781 O O . GLU A 1 100 ? -8.024 4.624 1.326 1.00 93.19 100 GLU A O 1
ATOM 786 N N . ASN A 1 101 ? -7.048 4.551 -0.677 1.00 93.94 101 ASN A N 1
ATOM 787 C CA . ASN A 1 101 ? -7.470 3.171 -0.915 1.00 93.94 101 ASN A CA 1
ATOM 788 C C . ASN A 1 101 ? -6.967 2.258 0.219 1.00 93.94 101 ASN A C 1
ATOM 790 O O . ASN A 1 101 ? -5.785 2.242 0.562 1.00 93.94 101 ASN A O 1
ATOM 794 N N . TRP A 1 102 ? -7.880 1.499 0.828 1.00 93.50 102 TRP A N 1
ATOM 795 C CA . TRP A 1 102 ? -7.628 0.857 2.118 1.00 93.50 102 TRP A CA 1
ATOM 796 C C . TRP A 1 102 ? -6.503 -0.187 2.027 1.00 93.50 102 TRP A C 1
ATOM 798 O O . TRP A 1 102 ? -6.653 -1.216 1.365 1.00 93.50 102 TRP A O 1
ATOM 808 N N . GLY A 1 103 ? -5.357 0.080 2.654 1.00 93.38 103 GLY A N 1
ATOM 809 C CA . GLY A 1 103 ? -4.167 -0.781 2.585 1.00 93.38 103 GLY A CA 1
ATOM 810 C C . GLY A 1 103 ? -3.303 -0.601 1.333 1.00 93.38 103 GLY A C 1
ATOM 811 O O . GLY A 1 103 ? -2.364 -1.371 1.152 1.00 93.38 103 GLY A O 1
ATOM 812 N N . LEU A 1 104 ? -3.609 0.377 0.474 1.00 95.19 104 LEU A N 1
ATOM 813 C CA . LEU A 1 104 ? -2.762 0.825 -0.635 1.00 95.19 104 LEU A CA 1
ATOM 814 C C . LEU A 1 104 ? -3.002 2.317 -0.907 1.00 95.19 104 LEU A C 1
ATOM 816 O O . LEU A 1 104 ? -3.687 2.687 -1.855 1.00 95.19 104 LEU A O 1
ATOM 820 N N . VAL A 1 105 ? -2.440 3.189 -0.081 1.00 92.94 105 VAL A N 1
ATOM 821 C CA . VAL A 1 105 ? -2.590 4.633 -0.261 1.00 92.94 105 VAL A CA 1
ATOM 822 C C . VAL A 1 105 ? -1.740 5.078 -1.444 1.00 92.94 105 VAL A C 1
ATOM 824 O O . VAL A 1 105 ? -0.532 4.833 -1.504 1.00 92.94 105 VAL A O 1
ATOM 827 N N . THR A 1 106 ? -2.362 5.739 -2.410 1.00 90.75 106 THR A N 1
ATOM 828 C CA . THR A 1 106 ? -1.666 6.207 -3.608 1.00 90.75 106 THR A CA 1
ATOM 829 C C . THR A 1 106 ? -1.402 7.700 -3.510 1.00 90.75 106 THR A C 1
ATOM 831 O O . THR A 1 106 ? -2.241 8.460 -3.035 1.00 90.75 106 THR A O 1
ATOM 834 N N . TYR A 1 107 ? -0.227 8.139 -3.946 1.00 84.69 107 TYR A N 1
ATOM 835 C CA . TYR A 1 107 ? 0.191 9.533 -3.877 1.00 84.69 107 TYR A CA 1
ATOM 836 C C . TYR A 1 107 ? 0.733 9.991 -5.215 1.00 84.69 107 TYR A C 1
ATOM 838 O O . TYR A 1 107 ? 1.377 9.238 -5.947 1.00 84.69 107 TYR A O 1
ATOM 846 N N . ARG A 1 108 ? 0.572 11.282 -5.492 1.00 81.00 108 ARG A N 1
ATOM 847 C CA . ARG A 1 108 ? 1.331 11.938 -6.551 1.00 81.00 108 ARG A CA 1
ATOM 848 C C . ARG A 1 108 ? 2.816 11.963 -6.182 1.00 81.00 108 ARG A C 1
ATOM 850 O O . ARG A 1 108 ? 3.165 12.229 -5.035 1.00 81.00 108 ARG A O 1
ATOM 857 N N . ARG A 1 109 ? 3.706 11.800 -7.170 1.00 65.31 109 ARG A N 1
ATOM 858 C CA . ARG A 1 109 ? 5.172 11.776 -6.959 1.00 65.31 109 ARG A CA 1
ATOM 859 C C . ARG A 1 109 ? 5.730 12.890 -6.069 1.00 65.31 109 ARG A C 1
ATOM 861 O O . ARG A 1 109 ? 6.616 12.625 -5.264 1.00 65.31 109 ARG A O 1
ATOM 868 N N . LYS A 1 110 ? 5.202 14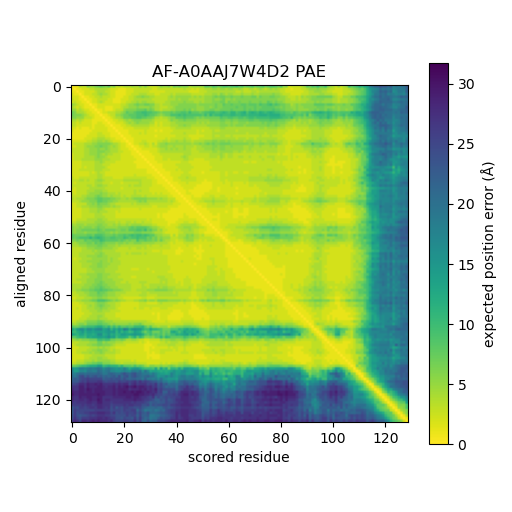.111 -6.191 1.00 60.66 110 LYS A N 1
ATOM 869 C CA . LYS A 1 110 ? 5.642 15.270 -5.393 1.00 60.66 110 LYS A CA 1
ATOM 870 C C . LYS A 1 110 ? 5.344 15.145 -3.891 1.00 60.66 110 LYS A C 1
ATOM 872 O O . LYS A 1 110 ? 5.857 15.948 -3.125 1.00 60.66 110 LYS A O 1
ATOM 877 N N . THR A 1 111 ? 4.512 14.189 -3.484 1.00 58.41 111 THR A N 1
ATOM 878 C CA . THR A 1 111 ? 4.030 14.050 -2.105 1.00 58.41 111 THR A CA 1
ATOM 879 C C . THR A 1 111 ? 4.805 12.992 -1.315 1.00 58.41 111 THR A C 1
ATOM 881 O O . THR A 1 111 ? 5.040 13.198 -0.135 1.00 58.41 111 THR A O 1
ATOM 884 N N . ILE A 1 112 ? 5.254 11.900 -1.955 1.00 55.53 112 ILE A N 1
ATOM 885 C CA . ILE A 1 112 ? 6.094 10.869 -1.303 1.00 55.53 112 ILE A CA 1
ATOM 886 C C . ILE A 1 112 ? 7.592 11.192 -1.399 1.00 55.53 112 ILE A C 1
ATOM 888 O O . ILE A 1 112 ? 8.355 10.856 -0.500 1.00 55.53 112 ILE A O 1
ATOM 892 N N . GLY A 1 113 ? 8.034 11.826 -2.491 1.00 51.41 113 GLY A N 1
ATOM 893 C CA . GLY A 1 113 ? 9.424 12.233 -2.676 1.00 51.41 113 GLY A CA 1
ATOM 894 C C . GLY A 1 113 ? 9.536 13.746 -2.614 1.00 51.41 113 GLY A C 1
ATOM 895 O O . GLY A 1 113 ? 9.252 14.418 -3.605 1.00 51.41 113 GLY A O 1
ATOM 896 N N . ALA A 1 114 ? 9.970 14.292 -1.480 1.00 43.06 114 ALA A N 1
ATOM 897 C CA . ALA A 1 114 ? 10.384 15.689 -1.393 1.00 43.06 114 ALA A CA 1
ATOM 898 C C . ALA A 1 114 ? 11.700 15.874 -2.173 1.00 43.06 114 ALA A C 1
ATOM 900 O O . ALA A 1 114 ? 12.794 15.885 -1.619 1.00 43.06 114 ALA A O 1
ATOM 901 N N . SER A 1 115 ? 11.598 15.957 -3.497 1.00 35.56 115 SER A N 1
ATOM 902 C CA . SER A 1 115 ? 12.686 16.324 -4.396 1.00 35.56 115 SER A CA 1
ATOM 903 C C . SER A 1 115 ? 12.105 17.166 -5.530 1.00 35.56 115 SER A C 1
ATOM 905 O O . SER A 1 115 ? 11.275 16.720 -6.328 1.00 35.56 115 SER A O 1
ATOM 907 N N . TRP A 1 116 ? 12.513 18.432 -5.543 1.00 34.91 116 TRP A N 1
ATOM 908 C CA . TRP A 1 116 ? 12.214 19.408 -6.577 1.00 34.91 116 TRP A CA 1
ATOM 909 C C . TRP A 1 116 ? 12.833 18.932 -7.899 1.00 34.91 116 TRP A C 1
ATOM 911 O O . TRP A 1 116 ? 14.053 18.903 -7.996 1.00 34.91 116 TRP A O 1
ATOM 921 N N . ASN A 1 117 ? 12.018 18.496 -8.874 1.00 32.50 117 ASN A N 1
ATOM 922 C CA . ASN A 1 117 ? 12.125 18.828 -10.312 1.00 32.50 117 ASN A CA 1
ATOM 923 C C . ASN A 1 117 ? 11.347 17.867 -11.253 1.00 32.50 117 ASN A C 1
ATOM 925 O O . ASN A 1 117 ? 11.440 16.642 -11.193 1.00 32.50 117 ASN A O 1
ATOM 929 N N . ASN A 1 118 ? 10.617 18.512 -12.171 1.00 30.42 118 ASN A N 1
ATOM 930 C CA . ASN A 1 118 ? 10.203 18.125 -13.530 1.00 30.42 118 ASN A CA 1
ATOM 931 C C . ASN A 1 118 ? 9.183 17.008 -13.819 1.00 30.42 118 ASN A C 1
ATOM 933 O O . ASN A 1 118 ? 9.104 15.983 -13.150 1.00 30.42 118 ASN A O 1
ATOM 937 N N . LEU A 1 119 ? 8.374 17.331 -14.843 1.00 31.59 119 LEU A N 1
ATOM 938 C CA . LEU A 1 119 ? 7.133 16.764 -15.396 1.00 31.59 119 LEU A CA 1
ATOM 939 C C . LEU A 1 119 ? 7.326 15.533 -16.309 1.00 31.59 119 LEU A C 1
ATOM 941 O O . LEU A 1 119 ? 8.444 15.266 -16.729 1.00 31.59 119 LEU A O 1
ATOM 945 N N . TYR A 1 120 ? 6.209 14.839 -16.595 1.00 27.23 120 TYR A N 1
ATOM 946 C CA . TYR A 1 120 ? 5.712 14.299 -17.889 1.00 27.23 120 TYR A CA 1
ATOM 947 C C . TYR A 1 120 ? 4.910 12.978 -17.726 1.00 27.23 120 TYR A C 1
ATOM 949 O O . TYR A 1 120 ? 5.134 12.239 -16.772 1.00 27.23 120 TYR A O 1
ATOM 957 N N . PHE A 1 121 ? 3.943 12.798 -18.643 1.00 26.72 121 PHE A N 1
ATOM 958 C CA . PHE A 1 121 ? 2.609 12.151 -18.592 1.00 26.72 121 PHE A CA 1
ATOM 959 C C . PHE A 1 121 ? 2.510 10.611 -18.776 1.00 26.72 121 PHE A C 1
ATOM 961 O O . PHE A 1 121 ? 3.311 10.053 -19.522 1.00 26.72 121 PHE A O 1
ATOM 968 N N . ALA A 1 122 ? 1.452 9.967 -18.236 1.00 24.12 122 ALA A N 1
ATOM 969 C CA . ALA A 1 122 ? 0.259 9.363 -18.901 1.00 24.12 122 ALA A CA 1
ATOM 970 C C . ALA A 1 122 ? -0.535 8.392 -17.966 1.00 24.12 122 ALA A C 1
ATOM 972 O O . ALA A 1 122 ? 0.051 7.529 -17.323 1.00 24.12 122 ALA A O 1
ATOM 973 N N . LEU A 1 123 ? -1.880 8.471 -17.923 1.00 29.61 123 LEU A N 1
ATOM 974 C CA . LEU A 1 123 ? -2.768 7.563 -17.156 1.00 29.61 123 LEU A CA 1
ATOM 975 C C . LEU A 1 123 ? -3.937 7.065 -18.019 1.00 29.61 123 LEU A C 1
ATOM 977 O O . LEU A 1 123 ? -4.654 7.877 -18.600 1.00 29.61 123 LEU A O 1
ATOM 981 N N . TYR A 1 124 ? -4.195 5.754 -17.998 1.00 28.81 124 TYR A N 1
ATOM 982 C CA . TYR A 1 124 ? -5.492 5.180 -18.366 1.00 28.81 124 TYR A CA 1
ATOM 983 C C . TYR A 1 124 ? -6.318 4.960 -17.092 1.00 28.81 124 TYR A C 1
ATOM 985 O O . TYR A 1 124 ? -5.911 4.220 -16.198 1.00 28.81 124 TYR A O 1
ATOM 993 N N . LYS A 1 125 ? -7.484 5.610 -17.007 1.00 30.75 125 LYS A N 1
ATOM 994 C CA . LYS A 1 125 ? -8.555 5.268 -16.062 1.00 30.75 125 LYS A CA 1
ATOM 995 C C . LYS A 1 125 ? -9.569 4.407 -16.809 1.00 30.75 125 LYS A C 1
ATOM 997 O O . LYS A 1 125 ? -10.182 4.892 -17.753 1.00 30.75 125 LYS A O 1
ATOM 1002 N N . ILE A 1 126 ? -9.779 3.170 -16.365 1.00 35.44 126 ILE A N 1
ATOM 1003 C CA . ILE A 1 126 ? -10.991 2.421 -16.708 1.00 35.44 126 ILE A CA 1
ATOM 1004 C C . ILE A 1 126 ? -12.048 2.859 -15.695 1.00 35.44 126 ILE A C 1
ATOM 1006 O O . ILE A 1 126 ? -12.035 2.430 -14.544 1.00 35.44 126 ILE A O 1
ATOM 1010 N N . VAL A 1 127 ? -12.910 3.780 -16.111 1.00 33.97 127 VAL A N 1
ATOM 1011 C CA . VAL A 1 127 ? -14.217 3.979 -15.483 1.00 33.97 127 VAL A CA 1
ATOM 1012 C C . VAL A 1 127 ? -15.212 3.292 -16.414 1.00 33.97 127 VAL A C 1
ATOM 1014 O O . VAL A 1 127 ? -15.287 3.704 -17.572 1.00 33.97 127 VAL A O 1
ATOM 1017 N N . PRO A 1 128 ? -15.931 2.246 -15.982 1.00 40.44 128 PRO A N 1
ATOM 1018 C CA . PRO A 1 128 ? -17.074 1.767 -16.737 1.00 40.44 128 PRO A CA 1
ATOM 1019 C C . PRO A 1 128 ? -18.240 2.744 -16.524 1.00 40.44 128 PRO A C 1
ATOM 1021 O O . PRO A 1 128 ? -18.561 3.088 -15.384 1.00 40.44 128 PRO A O 1
ATOM 1024 N N . LEU A 1 129 ? -18.825 3.214 -17.628 1.00 39.06 129 LEU A N 1
ATOM 1025 C CA . LEU A 1 129 ? -20.261 3.487 -17.699 1.00 39.06 129 LEU A CA 1
ATOM 1026 C C . LEU A 1 129 ? -20.951 2.183 -18.100 1.00 39.06 129 LEU A C 1
ATOM 1028 O O . LEU A 1 129 ? -20.358 1.469 -18.943 1.00 39.06 129 LEU A O 1
#